Protein AF-A0A820IWM3-F1 (afdb_monomer_lite)

Organism: NCBI:txid433720

Foldseek 3Di:
DVVVVVVVVVVVVVVVVVVVVDDCVVLVVVVVVLVVVVVVVLLVLLLLLLCVVPDPPVVSVCCVPDDPVVVVVVSVVVSVVVVVVLCVLLVVVVVVVVVVCVVVCVPDPVPVVSVVVVVLSVVLVVQSVVLSVPSDNCSVVSNSVSSNVD

InterPro domains:
  IPR036259 MFS transporter superfamily [SSF103473] (82-146)

pLDDT: mean 72.67, std 11.31, range [47.5, 89.31]

Radius of gyration: 22.09 Å; chains: 1; bounding box: 41×33×75 Å

Secondary structure (DSSP, 8-state):
-HHHHHHHHHHHHHHHHHHHS--SHHHHHHHHHHHHHHHHHHHHHHHHHHHHHHS-HHHHHHHTTS--HHHHHHHHHHHHHHHHHHHHHHHHHHHHHHHHHHHHHTTS-THHHHHHHHHHHHHHHHHHHHHHH---TTHHHHHHHHHHH-

Sequence (150 aa):
MIRLNENKQFLSKSNISYLKSISIEPVVFLYMLAIYINIPTDEALLYRQVCYKLYNISLCNSLDKNQTNISEIIIQKYASIYVMYYNVVYTIPSIFISIIYGTWSNKYSHKIPMILVNIGCILSTIVNLFISIFKSNLSIEIFFLSNLIF

Structure (mmCIF, N/CA/C/O backbone):
data_AF-A0A820IWM3-F1
#
_entry.id   AF-A0A820IWM3-F1
#
loop_
_atom_site.group_PDB
_atom_site.id
_atom_site.type_symbol
_atom_site.label_atom_id
_atom_site.label_alt_id
_atom_site.label_comp_id
_atom_site.label_asym_id
_atom_site.label_entity_id
_atom_site.label_seq_id
_atom_site.pdbx_PDB_ins_code
_atom_site.Cartn_x
_atom_site.Cartn_y
_atom_site.Cartn_z
_atom_site.occupancy
_atom_site.B_iso_or_equiv
_atom_site.auth_seq_id
_atom_site.auth_comp_id
_atom_site.auth_asym_id
_atom_site.auth_atom_id
_atom_site.pdbx_PDB_model_num
ATOM 1 N N . MET A 1 1 ? 0.789 20.429 45.862 1.00 51.72 1 MET A N 1
ATOM 2 C CA . MET A 1 1 ? 1.090 19.311 44.935 1.00 51.72 1 MET A CA 1
ATOM 3 C C . MET A 1 1 ? -0.150 18.485 44.550 1.00 51.72 1 MET A C 1
ATOM 5 O O . MET A 1 1 ? -0.214 18.029 43.421 1.00 51.72 1 MET A O 1
ATOM 9 N N . ILE A 1 2 ? -1.166 18.358 45.419 1.00 52.19 2 ILE A N 1
ATOM 10 C CA . ILE A 1 2 ? -2.374 17.530 45.185 1.00 52.19 2 ILE A CA 1
ATOM 11 C C . ILE A 1 2 ? -3.302 18.087 44.075 1.00 52.19 2 ILE A C 1
ATOM 13 O O . ILE A 1 2 ? -3.722 17.338 43.199 1.00 52.19 2 ILE A O 1
ATOM 17 N N . ARG A 1 3 ? -3.516 19.412 44.005 1.00 47.50 3 ARG A N 1
ATOM 18 C CA . ARG A 1 3 ? -4.403 20.051 42.999 1.00 47.50 3 ARG A CA 1
ATOM 19 C C . ARG A 1 3 ? -3.947 19.925 41.534 1.00 47.50 3 ARG A C 1
ATOM 21 O O . ARG A 1 3 ? -4.763 20.028 40.627 1.00 47.50 3 ARG A O 1
ATOM 28 N N . LEU A 1 4 ? -2.655 19.699 41.273 1.00 56.66 4 LEU A N 1
ATOM 29 C CA . LEU A 1 4 ? -2.153 19.523 39.899 1.00 56.66 4 LEU A CA 1
ATOM 30 C C . LEU A 1 4 ? -2.483 18.133 39.329 1.00 56.66 4 LEU A C 1
ATOM 32 O O . LEU A 1 4 ? -2.572 17.977 38.112 1.00 56.66 4 LEU A O 1
ATOM 36 N N . ASN A 1 5 ? -2.677 17.132 40.193 1.00 51.50 5 ASN A N 1
ATOM 37 C CA . ASN A 1 5 ? -2.957 15.759 39.775 1.00 51.50 5 ASN A CA 1
ATOM 38 C C . ASN A 1 5 ? -4.437 15.573 39.391 1.00 51.50 5 ASN A C 1
ATOM 40 O O . ASN A 1 5 ? -4.753 14.900 38.411 1.00 51.50 5 ASN A O 1
ATOM 44 N N . GLU A 1 6 ? -5.336 16.257 40.102 1.00 56.94 6 GLU A N 1
ATOM 45 C CA . GLU A 1 6 ? -6.776 16.261 39.815 1.00 56.94 6 GLU A CA 1
ATOM 46 C C . GLU A 1 6 ? -7.087 16.937 38.472 1.00 56.94 6 GLU A C 1
ATOM 48 O O . GLU A 1 6 ? -7.846 16.394 37.672 1.00 56.94 6 GLU A O 1
ATOM 53 N N . ASN A 1 7 ? -6.411 18.046 38.150 1.00 54.03 7 ASN A N 1
ATOM 54 C CA . ASN A 1 7 ? -6.563 18.722 36.857 1.00 54.03 7 ASN A CA 1
ATOM 55 C C . ASN A 1 7 ? -6.059 17.870 35.678 1.00 54.03 7 ASN A C 1
ATOM 57 O O . ASN A 1 7 ? -6.677 17.874 34.615 1.00 54.03 7 ASN A O 1
ATOM 61 N N . LYS A 1 8 ? -4.982 17.087 35.852 1.00 58.75 8 LYS A N 1
ATOM 62 C CA . LYS A 1 8 ? -4.515 16.130 34.829 1.00 58.75 8 LYS A CA 1
ATOM 63 C C . LYS A 1 8 ? -5.500 14.980 34.619 1.00 58.75 8 LYS A C 1
ATOM 65 O O . LYS A 1 8 ? -5.751 14.600 33.477 1.00 58.75 8 LYS A O 1
ATOM 70 N N . GLN A 1 9 ? -6.080 14.441 35.692 1.00 58.56 9 GLN A N 1
ATOM 71 C CA . GLN A 1 9 ? -7.116 13.412 35.583 1.00 58.56 9 GLN A CA 1
ATOM 72 C C . GLN A 1 9 ? -8.406 13.948 34.955 1.00 58.56 9 GLN A C 1
ATOM 74 O O . GLN A 1 9 ? -9.042 13.227 34.189 1.00 58.56 9 GLN A O 1
ATOM 79 N N . PHE A 1 10 ? -8.772 15.200 35.229 1.00 56.25 10 PHE A N 1
ATOM 80 C CA . PHE A 1 10 ? -9.958 15.834 34.658 1.00 56.25 10 PHE A CA 1
ATOM 81 C C . PHE A 1 10 ? -9.775 16.176 33.174 1.00 56.25 10 PHE A C 1
ATOM 83 O O . PHE A 1 10 ? -10.661 15.877 32.382 1.00 56.25 10 PHE A O 1
ATOM 90 N N . LEU A 1 11 ? -8.607 16.697 32.771 1.00 56.69 11 LEU A N 1
ATOM 91 C CA . LEU A 1 11 ? -8.255 16.924 31.360 1.00 56.69 11 LEU A CA 1
ATOM 92 C C . LEU A 1 11 ? -8.126 15.609 30.571 1.00 56.69 11 LEU A C 1
ATOM 94 O O . LEU A 1 11 ? -8.533 15.531 29.416 1.00 56.69 11 LEU A O 1
ATOM 98 N N . SER A 1 12 ? -7.605 14.550 31.196 1.00 56.81 12 SER A N 1
ATOM 99 C CA . SER A 1 12 ? -7.579 13.206 30.605 1.00 56.81 12 SER A CA 1
ATOM 100 C C . SER A 1 12 ? -8.997 12.656 30.407 1.00 56.81 12 SER A C 1
ATOM 102 O O . SER A 1 12 ? -9.360 12.257 29.301 1.00 56.81 12 SER A O 1
ATOM 104 N N . LYS A 1 13 ? -9.851 12.718 31.440 1.00 54.88 13 LYS A N 1
ATOM 105 C CA . LYS A 1 13 ? -11.253 12.274 31.360 1.00 54.88 13 LYS A CA 1
ATOM 106 C C . LYS A 1 13 ? -12.097 13.116 30.398 1.00 54.88 13 LYS A C 1
ATOM 108 O O . LYS A 1 13 ? -12.956 12.549 29.723 1.00 54.88 13 LYS A O 1
ATOM 113 N N . SER A 1 14 ? -11.864 14.427 30.299 1.00 54.88 14 SER A N 1
ATOM 114 C CA . SER A 1 14 ? -12.590 15.297 29.367 1.00 54.88 14 SER A CA 1
ATOM 115 C C . SER A 1 14 ? -12.210 14.989 27.920 1.00 54.88 14 SER A C 1
ATOM 117 O O . SER A 1 14 ? -13.105 14.747 27.113 1.00 54.88 14 SER A O 1
ATOM 119 N N . ASN A 1 15 ? -10.917 14.862 27.602 1.00 53.66 15 ASN A N 1
ATOM 120 C CA . ASN A 1 15 ? -10.450 14.480 26.266 1.00 53.66 15 ASN A CA 1
ATOM 121 C C . ASN A 1 15 ? -10.982 13.100 25.841 1.00 53.66 15 ASN A C 1
ATOM 123 O O . ASN A 1 15 ? -11.391 12.920 24.696 1.00 53.66 15 ASN A O 1
ATOM 127 N N . ILE A 1 16 ? -11.067 12.143 26.769 1.00 57.75 16 ILE A N 1
ATOM 128 C CA . ILE A 1 16 ? -11.646 10.812 26.522 1.00 57.75 16 ILE A CA 1
ATOM 129 C C . ILE A 1 16 ? -13.160 10.888 26.248 1.00 57.75 16 ILE A C 1
ATOM 131 O O . ILE A 1 16 ? -13.670 10.135 25.419 1.00 57.75 16 ILE A O 1
ATOM 135 N N . SER A 1 17 ? -13.885 11.814 26.885 1.00 54.38 17 SER A N 1
ATOM 136 C CA . SER A 1 17 ? -15.311 12.053 26.616 1.00 54.38 17 SER A CA 1
ATOM 137 C C . SER A 1 17 ? -15.544 12.682 25.234 1.00 54.38 17 SER A C 1
ATOM 139 O O . SER A 1 17 ? -16.418 12.234 24.491 1.00 54.38 17 SER A O 1
ATOM 141 N N . TYR A 1 18 ? -14.707 13.645 24.831 1.00 54.97 18 TYR A N 1
ATOM 142 C CA . TYR A 1 18 ? -14.755 14.241 23.489 1.00 54.97 18 TYR A CA 1
ATOM 143 C C . TYR A 1 18 ? -14.395 13.230 22.387 1.00 54.97 18 TYR A C 1
ATOM 145 O O . TYR A 1 18 ? -15.086 13.162 21.374 1.00 54.97 18 TYR A O 1
ATOM 153 N N . LEU A 1 19 ? -13.406 12.357 22.612 1.00 55.53 19 LEU A N 1
ATOM 154 C CA . LEU A 1 19 ? -13.095 11.235 21.711 1.00 55.53 19 LEU A CA 1
ATOM 155 C C . LEU A 1 19 ? -14.234 10.202 21.635 1.00 55.53 19 LEU A C 1
ATOM 157 O O . LEU A 1 19 ? -14.437 9.549 20.608 1.00 55.53 19 LEU A O 1
ATOM 161 N N . LYS A 1 20 ? -15.024 10.057 22.703 1.00 56.75 20 LYS A N 1
ATOM 162 C CA . LYS A 1 20 ? -16.211 9.193 22.708 1.00 56.75 20 LYS A CA 1
ATOM 163 C C . LYS A 1 20 ? -17.347 9.776 21.858 1.00 56.75 20 LYS A C 1
ATOM 165 O O . LYS A 1 20 ? -18.048 8.991 21.219 1.00 56.75 20 LYS A O 1
ATOM 170 N N . SER A 1 21 ? -17.457 11.107 21.807 1.00 56.47 21 SER A N 1
ATOM 171 C CA . SER A 1 21 ? -18.439 11.881 21.031 1.00 56.47 21 SER A CA 1
ATOM 172 C C . SER A 1 21 ? -18.010 12.196 19.594 1.00 56.47 21 SER A C 1
ATOM 174 O O . SER A 1 21 ? -18.773 12.825 18.860 1.00 56.47 21 SER A O 1
ATOM 176 N N . ILE A 1 22 ? -16.808 11.788 19.175 1.00 65.19 22 ILE A N 1
ATOM 177 C CA . ILE A 1 22 ? -16.409 11.941 17.780 1.00 65.19 22 ILE A CA 1
ATOM 178 C C . ILE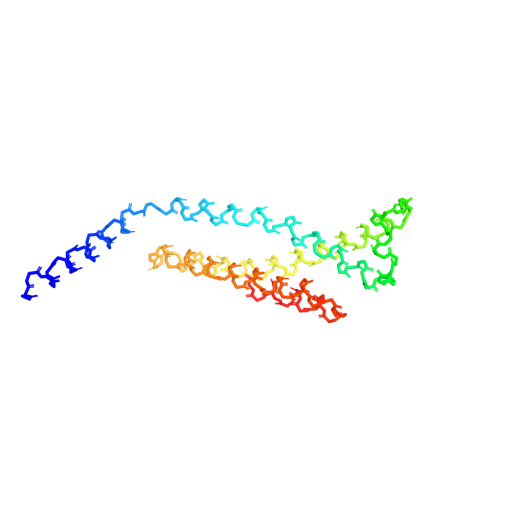 A 1 22 ? -17.227 10.957 16.937 1.00 65.19 22 ILE A C 1
ATOM 180 O O . ILE A 1 22 ? -17.238 9.744 17.198 1.00 65.19 22 ILE A O 1
ATOM 184 N N . SER A 1 23 ? -17.969 11.509 15.972 1.00 70.12 23 SER A N 1
ATOM 185 C CA . SER A 1 23 ? -18.641 10.718 14.946 1.00 70.12 23 SER A CA 1
ATOM 186 C C . SER A 1 23 ? -17.587 9.909 14.193 1.00 70.12 23 SER A C 1
ATOM 188 O O . SER A 1 23 ? -16.427 10.305 14.079 1.00 70.12 23 SER A O 1
ATOM 190 N N . ILE A 1 24 ? -17.982 8.746 13.700 1.00 75.12 24 ILE A N 1
ATOM 191 C CA . ILE A 1 24 ? -17.119 7.855 12.918 1.00 75.12 24 ILE A CA 1
ATOM 192 C C . ILE A 1 24 ? -16.785 8.478 11.543 1.00 75.12 24 ILE A C 1
ATOM 194 O O . ILE A 1 24 ? -15.773 8.166 10.922 1.00 75.12 24 ILE A O 1
ATOM 198 N N . GLU A 1 25 ? -17.611 9.423 11.111 1.00 78.31 25 GLU A N 1
ATOM 199 C CA . GLU A 1 25 ? -17.585 10.105 9.821 1.00 78.31 25 GLU A CA 1
ATOM 200 C C . GLU A 1 25 ? -16.252 10.795 9.447 1.00 78.31 25 GLU A C 1
ATOM 202 O O . GLU A 1 25 ? -15.726 10.480 8.381 1.00 78.31 25 GLU A O 1
ATOM 207 N N . PRO A 1 26 ? -15.617 11.645 10.283 1.00 82.19 26 PRO A N 1
ATOM 208 C CA . PRO A 1 26 ? -14.310 12.235 9.964 1.00 82.19 26 PRO A CA 1
ATOM 209 C C . PRO A 1 26 ? -13.190 11.200 9.786 1.00 82.19 26 PRO A C 1
ATOM 211 O O . PRO A 1 26 ? -12.279 11.410 8.987 1.00 82.19 26 PRO A O 1
ATOM 214 N N . VAL A 1 27 ? -13.252 10.074 10.504 1.00 81.69 27 VAL A N 1
ATOM 215 C CA . VAL A 1 27 ? -12.256 8.998 10.376 1.00 81.69 27 VAL A CA 1
ATOM 216 C C . VAL A 1 27 ? -12.440 8.259 9.050 1.00 81.69 27 VAL A C 1
ATOM 218 O O . VAL A 1 27 ? -11.455 7.983 8.368 1.00 81.69 27 VAL A O 1
ATOM 221 N N . VAL A 1 28 ? -13.690 7.994 8.647 1.00 83.38 28 VAL A N 1
ATOM 222 C CA . VAL A 1 28 ? -14.007 7.439 7.317 1.00 83.38 28 VAL A CA 1
ATOM 223 C C . VAL A 1 28 ? -13.534 8.377 6.218 1.00 83.38 28 VAL A C 1
ATOM 225 O O . VAL A 1 28 ? -12.915 7.927 5.260 1.00 83.38 28 VAL A O 1
ATOM 228 N N . PHE A 1 29 ? -13.815 9.672 6.356 1.00 86.94 29 PHE A N 1
ATOM 229 C CA . PHE A 1 29 ? -13.438 10.675 5.369 1.00 86.94 29 PHE A CA 1
ATOM 230 C C . PHE A 1 29 ? -11.925 10.695 5.137 1.00 86.94 29 PHE A C 1
ATOM 232 O O . PHE A 1 29 ? -11.476 10.624 3.994 1.00 86.94 29 PHE A O 1
ATOM 239 N N . LEU A 1 30 ? -11.140 10.728 6.218 1.00 85.69 30 LEU A N 1
ATOM 240 C CA . LEU A 1 30 ? -9.683 10.742 6.122 1.00 85.69 30 LEU A CA 1
ATOM 241 C C . LEU A 1 30 ? -9.137 9.451 5.496 1.00 85.69 30 LEU A C 1
ATOM 243 O O . LEU A 1 30 ? -8.236 9.507 4.662 1.00 85.69 30 LEU A O 1
ATOM 247 N N . TYR A 1 31 ? -9.712 8.304 5.860 1.00 84.69 31 TYR A N 1
ATOM 248 C CA . TYR A 1 31 ? -9.354 7.011 5.282 1.00 84.69 31 TYR A CA 1
ATOM 249 C C . TYR A 1 31 ? -9.630 6.956 3.773 1.00 84.69 31 TYR A C 1
ATOM 251 O O . TYR A 1 31 ? -8.746 6.604 2.994 1.00 84.69 31 TYR A O 1
ATOM 259 N N . MET A 1 32 ? -10.830 7.360 3.350 1.00 88.06 32 MET A N 1
ATOM 260 C CA . MET A 1 32 ? -11.197 7.401 1.934 1.00 88.06 32 MET A CA 1
ATOM 261 C C . MET A 1 32 ? -10.262 8.325 1.153 1.00 88.06 32 MET A C 1
ATOM 263 O O . MET A 1 32 ? -9.746 7.938 0.108 1.00 88.06 32 MET A O 1
ATOM 267 N N . LEU A 1 33 ? -9.986 9.519 1.684 1.00 89.31 33 LEU A N 1
ATOM 268 C CA . LEU A 1 33 ? -9.056 10.469 1.076 1.00 89.31 33 LEU A CA 1
ATOM 269 C C . LEU A 1 33 ? -7.660 9.860 0.889 1.00 89.31 33 LEU A C 1
ATOM 271 O O . LEU A 1 33 ? -7.074 10.005 -0.181 1.00 89.31 33 LEU A O 1
ATOM 275 N N . ALA A 1 34 ? -7.148 9.142 1.890 1.00 87.19 34 ALA A N 1
ATOM 276 C CA . ALA A 1 34 ? -5.854 8.475 1.791 1.00 87.19 34 ALA A CA 1
ATOM 277 C C . ALA A 1 34 ? -5.835 7.406 0.685 1.00 87.19 34 ALA A C 1
ATOM 279 O O . ALA A 1 34 ? -4.900 7.373 -0.113 1.00 87.19 34 ALA A O 1
ATOM 280 N N . ILE A 1 35 ? -6.870 6.566 0.584 1.00 85.94 35 ILE A N 1
ATOM 281 C CA . ILE A 1 35 ? -6.957 5.539 -0.469 1.00 85.94 35 ILE A CA 1
ATOM 282 C C . ILE A 1 35 ? -6.959 6.170 -1.859 1.00 85.94 35 ILE A C 1
ATOM 284 O O . ILE A 1 35 ? -6.199 5.741 -2.724 1.00 85.94 35 ILE A O 1
ATOM 288 N N . TYR A 1 36 ? -7.779 7.200 -2.078 1.00 88.75 36 TYR A N 1
ATOM 289 C CA . TYR A 1 36 ? -7.894 7.823 -3.398 1.00 88.75 36 TYR A CA 1
ATOM 290 C C . TYR A 1 36 ? -6.603 8.511 -3.856 1.00 88.75 36 TYR A C 1
ATOM 292 O O . TYR A 1 36 ? -6.376 8.623 -5.058 1.00 88.75 36 TYR A O 1
ATOM 300 N N . ILE A 1 37 ? -5.740 8.931 -2.929 1.00 88.12 37 ILE A N 1
ATOM 301 C CA . ILE A 1 37 ? -4.401 9.445 -3.253 1.00 88.12 37 ILE A CA 1
ATOM 302 C C . ILE A 1 37 ? -3.426 8.299 -3.576 1.00 88.12 37 ILE A C 1
ATOM 304 O O . ILE A 1 37 ? -2.574 8.440 -4.456 1.00 88.12 37 ILE A O 1
ATOM 308 N N . ASN A 1 38 ? -3.548 7.155 -2.898 1.00 85.19 38 ASN A N 1
ATOM 309 C CA . ASN A 1 38 ? -2.641 6.022 -3.091 1.00 85.19 38 ASN A CA 1
ATOM 310 C C . ASN A 1 38 ? -2.878 5.273 -4.408 1.00 85.19 38 ASN A C 1
ATOM 312 O O . ASN A 1 38 ? -1.901 4.947 -5.073 1.00 85.19 38 ASN A O 1
ATOM 316 N N . ILE A 1 39 ? -4.131 5.084 -4.840 1.00 85.06 39 ILE A N 1
ATOM 317 C CA . ILE A 1 39 ? -4.459 4.353 -6.084 1.00 85.06 39 ILE A CA 1
ATOM 318 C C . ILE A 1 39 ? -3.623 4.821 -7.299 1.00 85.06 39 ILE A C 1
ATOM 320 O O . ILE A 1 39 ? -2.901 4.000 -7.867 1.00 85.06 39 ILE A O 1
ATOM 324 N N . PRO A 1 40 ? -3.635 6.111 -7.701 1.00 87.12 40 PRO A N 1
ATOM 325 C CA . PRO A 1 40 ? -2.846 6.556 -8.854 1.00 87.12 40 PRO A CA 1
ATOM 326 C C . PRO A 1 40 ? -1.332 6.518 -8.594 1.00 87.12 40 PRO A C 1
ATOM 328 O O . PRO A 1 40 ? -0.543 6.389 -9.531 1.00 87.12 40 PRO A O 1
ATOM 331 N N . THR A 1 41 ? -0.912 6.623 -7.331 1.00 85.00 41 THR A N 1
ATOM 332 C CA . THR A 1 41 ? 0.501 6.555 -6.939 1.00 85.00 41 THR A CA 1
ATOM 333 C C . THR A 1 41 ? 1.055 5.145 -7.145 1.00 85.00 41 THR A C 1
ATOM 335 O O . THR A 1 41 ? 2.137 4.983 -7.712 1.00 85.00 41 THR A O 1
ATOM 338 N N . ASP A 1 42 ? 0.294 4.125 -6.751 1.00 82.19 42 ASP A N 1
ATOM 339 C CA . ASP A 1 42 ? 0.666 2.719 -6.904 1.00 82.19 42 ASP A CA 1
ATOM 340 C C . ASP A 1 42 ? 0.672 2.294 -8.382 1.00 82.19 42 ASP A C 1
ATOM 342 O O . ASP A 1 42 ? 1.612 1.631 -8.829 1.00 82.19 42 ASP A O 1
ATOM 346 N N . GLU A 1 43 ? -0.306 2.739 -9.180 1.00 83.31 43 GLU A N 1
ATOM 347 C CA . GLU A 1 43 ? -0.329 2.494 -10.631 1.00 83.31 43 GLU A CA 1
ATOM 348 C C . GLU A 1 43 ? 0.886 3.113 -11.344 1.00 83.31 43 GLU A C 1
ATOM 350 O O . GLU A 1 43 ? 1.530 2.458 -12.173 1.00 83.31 43 GLU A O 1
ATOM 355 N N . ALA A 1 44 ? 1.254 4.350 -10.994 1.00 82.38 44 ALA A N 1
ATOM 356 C CA . ALA A 1 44 ? 2.431 5.020 -11.547 1.00 82.38 44 ALA A CA 1
ATOM 357 C C . ALA A 1 44 ? 3.746 4.335 -11.130 1.00 82.38 44 ALA A C 1
ATOM 359 O O . ALA A 1 44 ? 4.683 4.224 -11.931 1.00 82.38 44 ALA A O 1
ATOM 360 N N . LEU A 1 45 ? 3.826 3.839 -9.891 1.00 79.94 45 LEU A N 1
ATOM 361 C CA . LEU A 1 45 ? 4.987 3.100 -9.398 1.00 79.94 45 LEU A CA 1
ATOM 362 C C . LEU A 1 45 ? 5.141 1.757 -10.124 1.00 79.94 45 LEU A C 1
ATOM 364 O O . LEU A 1 45 ? 6.238 1.438 -10.592 1.00 79.94 45 LEU A O 1
ATOM 368 N N . LEU A 1 46 ? 4.048 1.007 -10.285 1.00 79.12 46 LEU A N 1
ATOM 369 C CA . LEU A 1 46 ? 4.008 -0.240 -11.052 1.00 79.12 46 LEU A CA 1
ATOM 370 C C . LEU A 1 46 ? 4.448 -0.028 -12.501 1.00 79.12 46 LEU A C 1
ATOM 372 O O . LEU A 1 46 ? 5.284 -0.781 -13.002 1.00 79.12 46 LEU A O 1
ATOM 376 N N . TYR A 1 47 ? 3.952 1.022 -13.161 1.00 78.88 47 TYR A N 1
ATOM 377 C CA . TYR A 1 47 ? 4.363 1.377 -14.521 1.00 78.88 47 TYR A CA 1
ATOM 378 C C . TYR A 1 47 ? 5.886 1.545 -14.622 1.00 78.88 47 TYR A C 1
ATOM 380 O O . TYR A 1 47 ? 6.541 0.969 -15.498 1.00 78.88 47 TYR A O 1
ATOM 388 N N . ARG A 1 48 ? 6.479 2.271 -13.668 1.00 77.12 48 ARG A N 1
ATOM 389 C CA . ARG A 1 48 ? 7.925 2.507 -13.622 1.00 77.12 48 ARG A CA 1
ATOM 390 C C . ARG A 1 48 ? 8.718 1.224 -13.372 1.00 77.12 48 ARG A C 1
ATOM 392 O O . ARG A 1 48 ? 9.770 1.026 -13.980 1.00 77.12 48 ARG A O 1
ATOM 399 N N . GLN A 1 49 ? 8.217 0.335 -12.520 1.00 75.75 49 GLN A N 1
ATOM 400 C CA . GLN A 1 49 ? 8.854 -0.957 -12.262 1.00 75.75 49 GLN A CA 1
ATOM 401 C C . GLN A 1 49 ? 8.789 -1.897 -13.474 1.00 75.75 49 GLN A C 1
ATOM 403 O O . GLN A 1 49 ? 9.791 -2.526 -13.817 1.00 75.75 49 GLN A O 1
ATOM 408 N N . VAL A 1 50 ? 7.652 -1.954 -14.175 1.00 75.69 50 VAL A N 1
ATOM 409 C CA . VAL A 1 50 ? 7.500 -2.735 -15.416 1.00 75.69 50 VAL A CA 1
ATOM 410 C C . VAL A 1 50 ? 8.464 -2.229 -16.491 1.00 75.69 50 VAL A C 1
ATOM 412 O O . VAL A 1 50 ? 9.109 -3.033 -17.167 1.00 75.69 50 VAL A O 1
ATOM 415 N N . CYS A 1 51 ? 8.643 -0.912 -16.597 1.00 74.62 51 CYS A N 1
ATOM 416 C CA . CYS A 1 51 ? 9.620 -0.307 -17.498 1.00 74.62 51 CYS A CA 1
ATOM 417 C C . CYS A 1 51 ? 11.065 -0.741 -17.181 1.00 74.62 51 CYS A C 1
ATOM 419 O O . CYS A 1 51 ? 11.797 -1.113 -18.097 1.00 74.62 51 CYS A O 1
ATOM 421 N N . TYR A 1 52 ? 11.463 -0.793 -15.902 1.00 74.19 52 TYR A N 1
ATOM 422 C CA . TYR A 1 52 ? 12.787 -1.302 -15.506 1.00 74.19 52 TYR A CA 1
ATOM 423 C C . TYR A 1 52 ? 12.981 -2.801 -15.758 1.00 74.19 52 TYR A C 1
ATOM 425 O O . TYR A 1 52 ? 14.111 -3.234 -15.968 1.00 74.19 52 TYR A O 1
ATOM 433 N N . LYS A 1 53 ? 11.906 -3.598 -15.744 1.00 71.06 53 LYS A N 1
ATOM 434 C CA . LY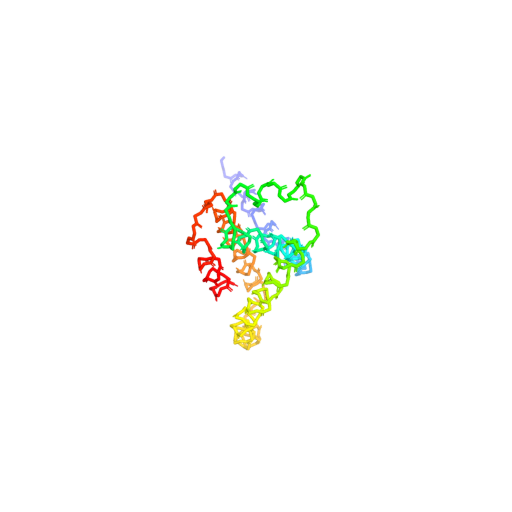S A 1 53 ? 11.972 -5.037 -16.038 1.00 71.06 53 LYS A CA 1
ATOM 435 C C . LYS A 1 53 ? 12.116 -5.323 -17.535 1.00 71.06 53 LYS A C 1
ATOM 437 O O . LYS A 1 53 ? 12.777 -6.290 -17.902 1.00 71.06 53 LYS A O 1
ATOM 442 N N . LEU A 1 54 ? 11.476 -4.519 -18.387 1.00 69.38 54 LEU A N 1
ATOM 443 C CA . LEU A 1 54 ? 11.448 -4.728 -19.839 1.00 69.38 54 LEU A CA 1
ATOM 444 C C . LEU A 1 54 ? 12.614 -4.053 -20.579 1.00 69.38 54 LEU A C 1
ATOM 446 O O . LEU A 1 54 ? 13.047 -4.567 -21.608 1.00 69.38 54 LEU A O 1
ATOM 450 N N . TYR A 1 55 ? 13.127 -2.926 -20.077 1.00 68.81 55 TYR A N 1
ATOM 451 C CA . TYR A 1 55 ? 14.161 -2.128 -20.744 1.00 68.81 55 TYR A CA 1
ATOM 452 C C . TYR A 1 55 ? 15.299 -1.726 -19.797 1.00 68.81 55 TYR A C 1
ATOM 454 O O . TYR A 1 55 ? 15.136 -1.637 -18.582 1.00 68.81 55 TYR A O 1
ATOM 462 N N . ASN A 1 56 ? 16.467 -1.411 -20.369 1.00 65.94 56 ASN A N 1
ATOM 463 C CA . ASN A 1 56 ? 17.600 -0.879 -19.612 1.00 65.94 56 ASN A CA 1
ATOM 464 C C . ASN A 1 56 ? 17.245 0.435 -18.893 1.00 65.94 56 ASN A C 1
ATOM 466 O O . ASN A 1 56 ? 16.538 1.293 -19.424 1.00 65.94 56 ASN A O 1
ATOM 470 N N . ILE A 1 57 ? 17.824 0.622 -17.702 1.00 63.72 57 ILE A N 1
ATOM 471 C CA . ILE A 1 57 ? 17.612 1.774 -16.806 1.00 63.72 57 ILE A CA 1
ATOM 472 C C . ILE A 1 57 ? 17.772 3.130 -17.516 1.00 63.72 57 ILE A C 1
ATOM 474 O O . ILE A 1 57 ? 17.056 4.079 -17.195 1.00 63.72 57 ILE A O 1
ATOM 478 N N . SER A 1 58 ? 18.695 3.219 -18.476 1.00 59.12 58 SER A N 1
ATOM 479 C CA . SER A 1 58 ? 18.939 4.418 -19.280 1.00 59.12 58 SER A CA 1
ATOM 480 C C . SER A 1 58 ? 17.770 4.751 -20.207 1.00 59.12 58 SER A C 1
ATOM 482 O O . SER A 1 58 ? 17.348 5.899 -20.235 1.00 59.12 58 SER A O 1
ATOM 484 N N . LEU A 1 59 ? 17.189 3.758 -20.887 1.00 63.22 59 LEU A N 1
ATOM 485 C CA . LEU A 1 59 ? 16.046 3.930 -21.791 1.00 63.22 59 LEU A CA 1
ATOM 486 C C . LEU A 1 59 ? 14.800 4.400 -21.034 1.00 63.22 59 LEU A C 1
ATOM 488 O O . LEU A 1 59 ? 14.141 5.331 -21.478 1.00 63.22 59 LEU A O 1
ATOM 492 N N . CYS A 1 60 ? 14.541 3.838 -19.851 1.00 64.62 60 CYS A N 1
ATOM 493 C CA . CYS A 1 60 ? 13.410 4.240 -19.011 1.00 64.62 60 CYS A CA 1
ATOM 494 C C . CYS A 1 60 ? 13.519 5.691 -18.504 1.00 64.62 60 CYS A C 1
ATOM 496 O O . CYS A 1 60 ? 12.524 6.401 -18.450 1.00 64.62 60 CYS A O 1
ATOM 498 N N . ASN A 1 61 ? 14.734 6.167 -18.200 1.00 62.91 61 ASN A N 1
ATOM 499 C CA . ASN A 1 61 ? 14.966 7.575 -17.852 1.00 62.91 61 ASN A CA 1
ATOM 500 C C . ASN A 1 61 ? 14.983 8.507 -19.084 1.00 62.91 61 ASN A C 1
ATOM 502 O O . ASN A 1 61 ? 14.804 9.716 -18.941 1.00 62.91 61 ASN A O 1
ATOM 506 N N . SER A 1 62 ? 15.266 7.979 -20.279 1.00 57.53 62 SER A N 1
ATOM 507 C CA . SER A 1 62 ? 15.264 8.730 -21.542 1.00 57.53 62 SER A CA 1
ATOM 508 C C . SER A 1 62 ? 13.884 8.815 -22.194 1.00 57.53 62 SER A C 1
ATOM 510 O O . SER A 1 62 ? 13.660 9.743 -22.964 1.00 57.53 62 SER A O 1
ATOM 512 N N . LEU A 1 63 ? 12.967 7.899 -21.872 1.00 56.44 63 LEU A N 1
ATOM 513 C CA . LEU A 1 63 ? 11.563 7.926 -22.295 1.00 56.44 63 LEU A CA 1
ATOM 514 C C . LEU A 1 63 ? 10.840 9.179 -21.786 1.00 56.44 63 LEU A C 1
ATOM 516 O O . LEU A 1 63 ? 10.125 9.809 -22.553 1.00 56.44 63 LEU A O 1
ATOM 520 N N . ASP A 1 64 ? 11.163 9.643 -20.575 1.00 56.72 64 ASP A N 1
ATOM 521 C CA . ASP A 1 64 ? 10.680 10.933 -20.051 1.00 56.72 64 ASP A CA 1
ATOM 522 C C . ASP A 1 64 ? 11.142 12.152 -20.887 1.00 56.72 64 ASP A C 1
ATOM 524 O O . ASP A 1 64 ? 10.631 13.256 -20.701 1.00 56.72 64 ASP A O 1
ATOM 528 N N . LYS A 1 65 ? 12.134 11.998 -21.782 1.00 55.16 65 LYS A N 1
ATOM 529 C CA . LYS A 1 65 ? 12.747 13.103 -22.549 1.00 55.16 65 LYS A CA 1
ATOM 530 C C . LYS A 1 65 ? 12.607 12.994 -24.066 1.00 55.16 65 LYS A C 1
ATOM 532 O O . LYS A 1 65 ? 12.537 14.029 -24.718 1.00 55.16 65 LYS A O 1
ATOM 537 N N . ASN A 1 66 ? 12.582 11.789 -24.631 1.00 49.47 66 ASN A N 1
ATOM 538 C CA . ASN A 1 66 ? 12.466 11.552 -26.069 1.00 49.47 66 ASN A CA 1
ATOM 539 C C . ASN A 1 66 ? 11.262 10.645 -26.347 1.00 49.47 66 ASN A C 1
ATOM 541 O O . ASN A 1 66 ? 11.380 9.418 -26.339 1.00 49.47 66 ASN A O 1
ATOM 545 N N . GLN A 1 67 ? 10.126 11.287 -26.627 1.00 53.09 67 GLN A N 1
ATOM 546 C CA . GLN A 1 67 ? 8.876 10.681 -27.083 1.00 53.09 67 GLN A CA 1
ATOM 547 C C . GLN A 1 67 ? 9.126 9.760 -28.280 1.00 53.09 67 GLN A C 1
ATOM 549 O O . GLN A 1 67 ? 9.247 10.199 -29.425 1.00 53.09 67 GLN A O 1
ATOM 554 N N . THR A 1 68 ? 9.181 8.458 -28.031 1.00 55.75 68 THR A N 1
ATOM 555 C CA . THR A 1 68 ? 9.011 7.459 -29.085 1.00 55.75 68 THR A CA 1
ATOM 556 C C . THR A 1 68 ? 7.704 6.740 -28.800 1.00 55.75 68 THR A C 1
ATOM 558 O O . THR A 1 68 ? 7.686 5.717 -28.128 1.00 55.75 68 THR A O 1
ATOM 561 N N . ASN A 1 69 ? 6.595 7.284 -29.314 1.00 59.28 69 ASN A N 1
ATOM 562 C CA . ASN A 1 69 ? 5.217 6.838 -29.040 1.00 59.28 69 ASN A CA 1
ATOM 563 C C . ASN A 1 69 ? 5.019 5.307 -29.090 1.00 59.28 69 ASN A C 1
ATOM 565 O O . ASN A 1 69 ? 4.184 4.758 -28.382 1.00 59.28 69 ASN A O 1
ATOM 569 N N . ILE A 1 70 ? 5.788 4.594 -29.919 1.00 58.31 70 ILE A N 1
ATOM 570 C CA . ILE A 1 70 ? 5.687 3.136 -30.081 1.00 58.31 70 ILE A CA 1
ATOM 571 C C . ILE A 1 70 ? 6.138 2.380 -28.820 1.00 58.31 70 ILE A C 1
ATOM 573 O O . ILE A 1 70 ? 5.519 1.382 -28.451 1.00 58.31 70 ILE A O 1
ATOM 577 N N . SER A 1 71 ? 7.200 2.831 -28.151 1.00 63.34 71 SER A N 1
ATOM 578 C CA . SER A 1 71 ? 7.721 2.160 -26.956 1.00 63.34 71 SER A CA 1
ATOM 579 C C . SER A 1 71 ? 6.831 2.423 -25.737 1.00 63.34 71 SER A C 1
ATOM 581 O O . SER A 1 71 ? 6.554 1.491 -24.982 1.00 63.34 71 SER A O 1
ATOM 583 N N . GLU A 1 72 ? 6.276 3.631 -25.614 1.00 66.19 72 GLU A N 1
ATOM 584 C CA . GLU A 1 72 ? 5.294 3.998 -24.585 1.00 66.19 72 GLU A CA 1
ATOM 585 C C . GLU A 1 72 ? 4.010 3.166 -24.684 1.00 66.19 72 GLU A C 1
ATOM 587 O O . GLU A 1 72 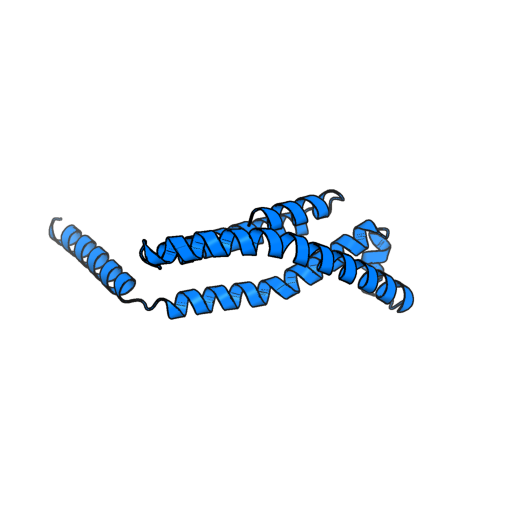? 3.570 2.609 -23.682 1.00 66.19 72 GLU A O 1
ATOM 592 N N . ILE A 1 73 ? 3.453 2.982 -25.889 1.00 68.31 73 ILE A N 1
ATOM 593 C CA . ILE A 1 73 ? 2.242 2.164 -26.098 1.00 68.31 73 ILE A CA 1
ATOM 594 C C . ILE A 1 73 ? 2.475 0.711 -25.665 1.00 68.31 73 ILE A C 1
ATOM 596 O O . ILE A 1 73 ? 1.601 0.083 -25.062 1.00 68.31 73 ILE A O 1
ATOM 600 N N . ILE A 1 74 ? 3.655 0.158 -25.958 1.00 70.50 74 ILE A N 1
ATOM 601 C CA . ILE A 1 74 ? 4.004 -1.213 -25.573 1.00 70.50 74 ILE A CA 1
ATOM 602 C C . ILE A 1 74 ? 4.154 -1.312 -24.051 1.00 70.50 74 ILE A C 1
ATOM 604 O O . ILE A 1 74 ? 3.584 -2.222 -23.449 1.00 70.50 74 ILE A O 1
ATOM 608 N N . ILE A 1 75 ? 4.870 -0.375 -23.420 1.00 70.50 75 ILE A N 1
ATOM 609 C CA . ILE A 1 75 ? 5.053 -0.350 -21.961 1.00 70.50 75 ILE A CA 1
ATOM 610 C C . ILE A 1 75 ? 3.704 -0.184 -21.264 1.00 70.50 75 ILE A C 1
ATOM 612 O O . ILE A 1 75 ? 3.410 -0.944 -20.346 1.00 70.50 75 ILE A O 1
ATOM 616 N N . GLN A 1 76 ? 2.855 0.728 -21.737 1.00 73.44 76 GLN A N 1
ATOM 617 C CA . GLN A 1 76 ? 1.515 0.941 -21.202 1.00 73.44 76 GLN A CA 1
ATOM 618 C C . GLN A 1 76 ? 0.659 -0.317 -21.332 1.00 73.44 76 GLN A C 1
ATOM 620 O O . GLN A 1 76 ? 0.041 -0.727 -20.355 1.00 73.44 76 GLN A O 1
ATOM 625 N N . LYS A 1 77 ? 0.681 -0.998 -22.484 1.00 77.62 77 LYS A N 1
ATOM 626 C CA . LYS A 1 77 ? -0.064 -2.249 -22.678 1.00 77.62 77 LYS A CA 1
ATOM 627 C C . LYS A 1 77 ? 0.388 -3.346 -21.713 1.00 77.62 77 LYS A C 1
ATOM 629 O O . LYS A 1 77 ? -0.454 -4.018 -21.121 1.00 77.62 77 LYS A O 1
ATOM 634 N N . TYR A 1 78 ? 1.698 -3.532 -21.541 1.00 76.31 78 TYR A N 1
ATOM 635 C CA . TYR A 1 78 ? 2.215 -4.502 -20.575 1.00 76.31 78 TYR A CA 1
ATOM 636 C C . TYR A 1 78 ? 1.873 -4.095 -19.140 1.00 76.31 78 TYR A C 1
ATOM 638 O O . TYR A 1 78 ? 1.387 -4.930 -18.382 1.00 76.31 78 TYR A O 1
ATOM 646 N N . ALA A 1 79 ? 2.052 -2.824 -18.778 1.00 74.00 79 ALA A N 1
ATOM 647 C CA . ALA A 1 79 ? 1.715 -2.305 -17.458 1.00 74.00 79 ALA A CA 1
ATOM 648 C C . ALA A 1 79 ? 0.229 -2.503 -17.130 1.00 74.00 79 ALA A C 1
ATOM 650 O O . ALA A 1 79 ? -0.077 -3.002 -16.055 1.00 74.00 79 ALA A O 1
ATOM 651 N N . SER A 1 80 ? -0.689 -2.228 -18.060 1.00 80.94 80 SER A N 1
ATOM 652 C CA . SER A 1 80 ? -2.126 -2.456 -17.861 1.00 80.94 80 SER A CA 1
ATOM 653 C C . SER A 1 80 ? -2.460 -3.924 -17.587 1.00 80.94 80 SER A C 1
ATOM 655 O O . SER A 1 80 ? -3.298 -4.207 -16.735 1.00 80.94 80 SER A O 1
ATOM 657 N N . ILE A 1 81 ? -1.790 -4.869 -18.257 1.00 82.69 81 ILE A N 1
ATOM 658 C CA . ILE A 1 81 ? -1.962 -6.304 -17.979 1.00 82.69 81 ILE A CA 1
ATOM 659 C C . ILE A 1 81 ? -1.482 -6.629 -16.558 1.00 82.69 81 ILE A C 1
ATOM 661 O O . ILE A 1 81 ? -2.188 -7.308 -15.816 1.00 82.69 81 ILE A O 1
ATOM 665 N N . TYR A 1 82 ? -0.317 -6.117 -16.148 1.00 78.38 82 TYR A N 1
ATOM 666 C CA . TYR A 1 82 ? 0.194 -6.314 -14.787 1.00 78.38 82 TYR A CA 1
ATOM 667 C C . TYR A 1 82 ? -0.704 -5.678 -13.719 1.00 78.38 82 TYR A C 1
ATOM 669 O O . TYR A 1 82 ? -0.942 -6.309 -12.693 1.00 78.38 82 TYR A O 1
ATOM 677 N N . VAL A 1 83 ? -1.252 -4.487 -13.969 1.00 81.12 83 VAL A N 1
ATOM 678 C CA . VAL A 1 83 ? -2.226 -3.823 -13.086 1.00 81.12 83 VAL A CA 1
ATOM 679 C C . VAL A 1 83 ? -3.511 -4.646 -12.980 1.00 81.12 83 VAL A C 1
ATOM 681 O O . VAL A 1 83 ? -4.062 -4.804 -11.895 1.00 81.12 83 VAL A O 1
ATOM 684 N N . MET A 1 84 ? -3.975 -5.248 -14.075 1.00 82.69 84 MET A N 1
ATOM 685 C CA . MET A 1 84 ? -5.143 -6.127 -14.039 1.00 82.69 84 MET A CA 1
ATOM 686 C C . MET A 1 84 ? -4.886 -7.380 -13.189 1.00 82.69 84 MET A C 1
ATOM 688 O O . MET A 1 84 ? -5.712 -7.716 -12.341 1.00 82.69 84 MET A O 1
ATOM 692 N N . TYR A 1 85 ? -3.737 -8.043 -13.363 1.00 82.38 85 TYR A N 1
ATOM 693 C CA . TYR A 1 85 ? -3.342 -9.166 -12.504 1.00 82.38 85 TYR A CA 1
ATOM 694 C C . TYR A 1 85 ? -3.242 -8.749 -11.037 1.00 82.38 85 TYR A C 1
ATOM 696 O O . TYR A 1 85 ? -3.738 -9.457 -10.164 1.00 82.38 85 TYR A O 1
ATOM 704 N N . TYR A 1 86 ? -2.653 -7.586 -10.774 1.00 77.94 86 TYR A N 1
ATOM 705 C CA . TYR A 1 86 ? -2.565 -6.999 -9.445 1.00 77.94 86 TYR A CA 1
ATOM 706 C C . TYR A 1 86 ? -3.943 -6.801 -8.809 1.00 77.94 86 TYR A C 1
ATOM 708 O O . TYR A 1 86 ? -4.177 -7.287 -7.705 1.00 77.94 86 TYR A O 1
ATOM 716 N N . ASN A 1 87 ? -4.892 -6.207 -9.531 1.00 83.31 87 ASN A N 1
ATOM 717 C CA . ASN A 1 87 ? -6.253 -6.002 -9.037 1.00 83.31 87 ASN A CA 1
ATOM 718 C C . ASN A 1 87 ? -6.958 -7.327 -8.716 1.00 83.31 87 ASN A C 1
ATOM 720 O O . ASN A 1 87 ? -7.661 -7.427 -7.713 1.00 83.31 87 ASN A O 1
ATOM 724 N N . VAL A 1 88 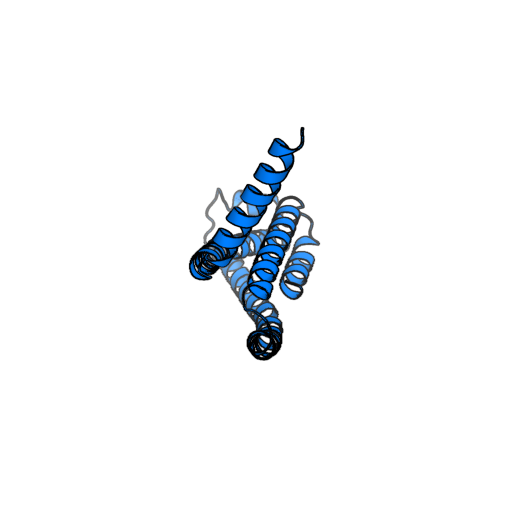? -6.755 -8.373 -9.521 1.00 85.19 88 VAL A N 1
ATOM 725 C CA . VAL A 1 88 ? -7.319 -9.703 -9.236 1.00 85.19 88 VAL A CA 1
ATOM 726 C C . VAL A 1 88 ? -6.701 -10.298 -7.968 1.00 85.19 88 VAL A C 1
ATOM 728 O O . VAL A 1 88 ? -7.424 -10.766 -7.093 1.00 85.19 88 VAL A O 1
ATOM 731 N N . VAL A 1 89 ? -5.376 -10.240 -7.831 1.00 83.31 89 VAL A N 1
ATOM 732 C CA . VAL A 1 89 ? -4.671 -10.765 -6.652 1.00 83.31 89 VAL A CA 1
ATOM 733 C C . VAL A 1 89 ? -5.033 -9.991 -5.381 1.00 83.31 89 VAL A C 1
ATOM 735 O O . VAL A 1 89 ? -5.129 -10.608 -4.329 1.00 83.31 89 VAL A O 1
ATOM 738 N N . TYR A 1 90 ? -5.291 -8.685 -5.477 1.00 79.56 90 TYR A N 1
ATOM 739 C CA . TYR A 1 90 ? -5.709 -7.827 -4.363 1.00 79.56 90 TYR A CA 1
ATOM 740 C C . TYR A 1 90 ? -7.183 -8.028 -3.962 1.00 79.56 90 TYR A C 1
ATOM 742 O O . TYR A 1 90 ? -7.540 -8.049 -2.784 1.00 79.56 90 TYR A O 1
ATOM 750 N N . THR A 1 91 ? -8.075 -8.213 -4.937 1.00 85.25 91 THR A N 1
ATOM 751 C CA . THR A 1 91 ? -9.520 -8.333 -4.672 1.00 85.25 91 THR A CA 1
ATOM 752 C C . THR A 1 91 ? -9.901 -9.661 -4.028 1.00 85.25 91 THR A C 1
ATOM 754 O O . THR A 1 91 ? -10.777 -9.682 -3.165 1.00 85.25 91 THR A O 1
ATOM 757 N N . ILE A 1 92 ? -9.233 -10.761 -4.384 1.00 87.38 92 ILE A N 1
ATOM 758 C CA . ILE A 1 92 ? -9.486 -12.087 -3.802 1.00 87.38 92 ILE A CA 1
ATOM 759 C C . ILE A 1 92 ? -9.379 -12.079 -2.260 1.00 87.38 92 ILE A C 1
ATOM 761 O O . ILE A 1 92 ? -10.376 -12.408 -1.611 1.00 87.38 92 ILE A O 1
ATOM 765 N N . PRO A 1 93 ? -8.248 -11.691 -1.634 1.00 84.06 93 PRO A N 1
ATOM 766 C CA . PRO A 1 93 ? -8.129 -11.642 -0.177 1.00 84.06 93 PRO A CA 1
ATOM 767 C C . PRO A 1 93 ? -9.076 -10.608 0.440 1.00 84.06 93 PRO A C 1
ATOM 769 O O . PRO A 1 93 ? -9.672 -10.886 1.481 1.00 84.06 93 PRO A O 1
ATOM 772 N N . SER A 1 94 ? -9.298 -9.471 -0.229 1.00 84.38 94 SER A N 1
ATOM 773 C CA . SER A 1 94 ? -10.245 -8.444 0.221 1.00 84.38 94 SER A CA 1
ATOM 774 C C . SER A 1 94 ? -11.666 -8.998 0.383 1.00 84.38 94 SER A C 1
ATOM 776 O O . SER A 1 94 ? -12.309 -8.762 1.409 1.00 84.38 94 SER A O 1
ATOM 778 N N . ILE A 1 95 ? -12.138 -9.829 -0.554 1.00 87.50 95 ILE A N 1
ATOM 779 C CA . ILE A 1 95 ? -13.451 -10.484 -0.461 1.00 87.50 95 ILE A CA 1
ATOM 780 C C . ILE A 1 95 ? -13.523 -11.386 0.778 1.00 87.50 95 ILE A C 1
ATOM 782 O O . ILE A 1 95 ? -14.471 -11.270 1.557 1.00 87.50 95 ILE A O 1
ATOM 786 N N . PHE A 1 96 ? -12.521 -12.237 1.018 1.00 88.38 96 PHE A N 1
ATOM 787 C CA . PHE A 1 96 ? -12.503 -13.113 2.198 1.00 88.38 96 PHE A CA 1
ATOM 788 C C . PHE A 1 96 ? -12.505 -12.320 3.509 1.00 88.38 96 PHE A C 1
ATOM 790 O O . PHE A 1 96 ? -13.278 -12.611 4.425 1.00 88.38 96 PHE A O 1
ATOM 797 N N . ILE A 1 97 ? -11.675 -11.283 3.576 1.00 84.88 97 ILE A N 1
ATOM 798 C CA . ILE A 1 97 ? -11.545 -10.403 4.735 1.00 84.88 97 ILE A CA 1
ATOM 799 C C . ILE A 1 97 ? -12.854 -9.632 4.980 1.00 84.88 97 ILE A C 1
ATOM 801 O O . ILE A 1 97 ? -13.290 -9.519 6.126 1.00 84.88 97 ILE A O 1
ATOM 805 N N . SER A 1 98 ? -13.539 -9.179 3.924 1.00 85.44 98 SER A N 1
ATOM 806 C CA . SER A 1 98 ? -14.818 -8.462 4.021 1.00 85.44 98 SER A CA 1
ATOM 807 C C . SER A 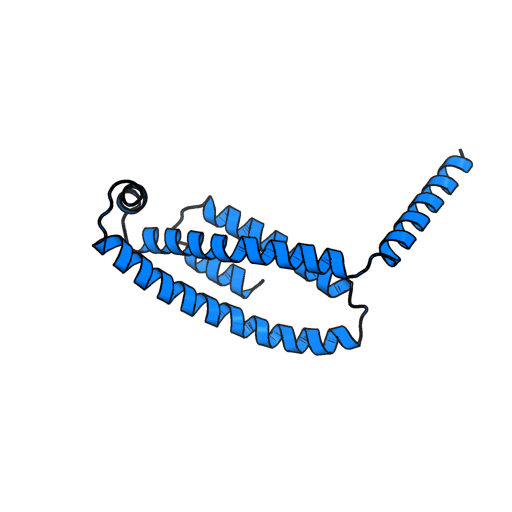1 98 ? -15.922 -9.296 4.680 1.00 85.44 98 SER A C 1
ATOM 809 O O . SER A 1 98 ? -16.689 -8.771 5.488 1.00 85.44 98 SER A O 1
ATOM 811 N N . ILE A 1 99 ? -15.964 -10.607 4.416 1.00 86.38 99 ILE A N 1
ATOM 812 C CA . ILE A 1 99 ? -16.939 -11.531 5.014 1.00 86.38 99 ILE A CA 1
ATOM 813 C C . ILE A 1 99 ? -16.669 -11.673 6.517 1.00 86.38 99 ILE A C 1
ATOM 815 O O . ILE A 1 99 ? -17.589 -11.574 7.335 1.00 86.38 99 ILE A O 1
ATOM 819 N N . ILE A 1 100 ? -15.399 -11.841 6.897 1.00 85.50 100 ILE A N 1
ATOM 820 C CA . ILE A 1 100 ? -14.982 -11.935 8.303 1.00 85.50 100 ILE A CA 1
ATOM 821 C C . ILE A 1 100 ? -15.318 -10.630 9.032 1.00 85.50 100 ILE A C 1
ATOM 823 O O . ILE A 1 100 ? -15.985 -10.661 10.069 1.00 85.50 100 ILE A O 1
ATOM 827 N N . TYR A 1 101 ? -14.946 -9.478 8.470 1.00 80.38 101 TYR A N 1
ATOM 828 C CA . TYR A 1 101 ? -15.254 -8.175 9.060 1.00 80.38 101 TYR A CA 1
ATOM 829 C C . TYR A 1 101 ? -16.752 -7.898 9.150 1.00 80.38 101 TYR A C 1
ATOM 831 O O . TYR A 1 101 ? -17.188 -7.342 10.156 1.00 80.38 101 TYR A O 1
ATOM 839 N N . GLY A 1 102 ? -17.550 -8.316 8.165 1.00 80.06 102 GLY A N 1
ATOM 840 C CA . GLY A 1 102 ? -19.006 -8.183 8.205 1.00 80.06 102 GLY A CA 1
ATOM 841 C C . GLY A 1 102 ? -19.611 -8.897 9.415 1.00 80.06 102 GLY A C 1
ATOM 842 O O . GLY A 1 102 ? -20.416 -8.319 10.144 1.00 80.06 102 GLY A O 1
ATOM 843 N N . THR A 1 103 ? -19.158 -10.121 9.701 1.00 80.75 103 THR A N 1
ATOM 844 C CA . THR A 1 103 ? -19.613 -10.865 10.890 1.00 80.75 103 THR A CA 1
ATOM 845 C C . THR A 1 103 ? -19.067 -10.295 12.203 1.00 80.75 103 THR A C 1
ATOM 847 O O . THR A 1 103 ? -19.762 -10.315 13.223 1.00 80.75 103 THR A O 1
ATOM 850 N N . TRP A 1 104 ? -17.847 -9.752 12.191 1.00 77.50 104 TRP A N 1
ATOM 851 C CA . TRP A 1 104 ? -17.190 -9.196 13.374 1.00 77.50 104 TRP A CA 1
ATOM 852 C C . TRP A 1 104 ? -17.759 -7.827 13.781 1.00 77.50 104 TRP A C 1
ATOM 854 O O . TRP A 1 104 ? -17.968 -7.567 14.970 1.00 77.50 104 TRP A O 1
ATOM 864 N N . SER A 1 105 ? -18.087 -6.987 12.798 1.00 74.25 105 SER A N 1
ATOM 865 C CA . SER A 1 105 ? -18.681 -5.655 12.973 1.00 74.25 105 SER A CA 1
ATOM 866 C C . SER A 1 105 ? -19.983 -5.696 13.780 1.00 74.25 105 SER A C 1
ATOM 868 O O . SER A 1 105 ? -20.247 -4.799 14.572 1.00 74.25 105 SER A O 1
ATOM 870 N N . ASN A 1 106 ? -20.760 -6.776 13.666 1.00 73.06 106 ASN A N 1
ATOM 871 C CA . ASN A 1 106 ? -22.013 -6.929 14.410 1.00 73.06 106 ASN A CA 1
ATOM 872 C C . ASN A 1 106 ? -21.819 -7.230 15.909 1.00 73.06 106 ASN A C 1
ATOM 874 O O . ASN A 1 106 ? -22.761 -7.070 16.682 1.00 73.06 106 ASN A O 1
ATOM 878 N N . LYS A 1 107 ? -20.632 -7.688 16.338 1.00 70.62 107 LYS A N 1
ATOM 879 C CA . LYS A 1 107 ? -20.358 -8.088 17.734 1.00 70.62 107 LYS A CA 1
ATOM 880 C C . LYS A 1 107 ? -19.515 -7.086 18.523 1.00 70.62 107 LYS A C 1
ATOM 882 O O . LYS A 1 107 ? -19.615 -7.061 19.747 1.00 70.62 107 LYS A O 1
ATOM 887 N N . TYR A 1 108 ? -18.675 -6.293 17.861 1.00 69.56 108 TYR A N 1
ATOM 888 C CA . TYR A 1 108 ? -17.748 -5.358 18.506 1.00 69.56 108 TYR A CA 1
ATOM 889 C C . TYR A 1 108 ? -18.027 -3.915 18.089 1.00 69.56 108 TYR A C 1
ATOM 891 O O . TYR A 1 108 ? -18.513 -3.646 16.997 1.00 69.56 108 TYR A O 1
ATOM 899 N N . SER A 1 109 ? -17.689 -2.960 18.956 1.00 64.56 109 SER A N 1
ATOM 900 C CA . SER A 1 109 ? -17.824 -1.537 18.655 1.00 64.56 109 SER A CA 1
ATOM 901 C C . SER A 1 109 ? -17.002 -1.158 17.410 1.00 64.56 109 SER A C 1
ATOM 903 O O . SER A 1 109 ? -15.780 -1.305 17.388 1.00 64.56 109 SER A O 1
ATOM 905 N N . HIS A 1 110 ? -17.678 -0.621 16.384 1.00 68.88 110 HIS A N 1
ATOM 906 C CA . HIS A 1 110 ? -17.158 -0.326 15.033 1.00 68.88 110 HIS A CA 1
ATOM 907 C C . HIS A 1 110 ? -15.888 0.549 14.967 1.00 68.88 110 HIS A C 1
ATOM 909 O O . HIS A 1 110 ? -15.278 0.686 13.913 1.00 68.88 110 HIS A O 1
ATOM 915 N N . LYS A 1 111 ? -15.461 1.138 16.089 1.00 68.94 111 LYS A N 1
ATOM 916 C CA . LYS A 1 111 ? -14.288 2.019 16.177 1.00 68.94 111 LYS A CA 1
ATOM 917 C C . LYS A 1 111 ? -12.955 1.261 16.083 1.00 68.94 111 LYS A C 1
ATOM 919 O O . LYS A 1 111 ? -11.983 1.808 15.574 1.00 68.94 111 LYS A O 1
ATOM 924 N N . ILE A 1 112 ? -12.904 0.012 16.551 1.00 73.00 112 ILE A N 1
ATOM 925 C CA . ILE A 1 112 ? -11.686 -0.819 16.562 1.00 73.00 112 ILE A CA 1
ATOM 926 C C . ILE A 1 112 ? -11.199 -1.175 15.144 1.00 73.00 112 ILE A C 1
ATOM 928 O O . ILE A 1 112 ? -10.033 -0.903 14.851 1.00 73.00 112 ILE A O 1
ATOM 932 N N . PRO A 1 113 ? -12.039 -1.724 14.240 1.00 75.00 113 PRO A N 1
ATOM 933 C CA . PRO A 1 113 ? -11.577 -2.094 12.900 1.00 75.00 113 PRO A CA 1
ATOM 934 C C . PRO A 1 113 ? -11.083 -0.888 12.092 1.00 75.00 113 PRO A C 1
ATOM 936 O O . PRO A 1 113 ? -10.131 -1.007 11.332 1.00 75.00 113 PRO A O 1
ATOM 939 N N . MET A 1 114 ? -11.650 0.300 12.298 1.00 75.56 114 MET A N 1
ATOM 940 C CA . MET A 1 114 ? -11.259 1.492 11.536 1.00 75.56 114 MET A CA 1
ATOM 941 C C . MET A 1 114 ? -9.870 2.000 11.899 1.00 75.56 114 MET A C 1
ATOM 943 O O . MET A 1 114 ? -9.116 2.417 11.024 1.00 75.56 114 MET A O 1
ATOM 947 N N . ILE A 1 115 ? -9.505 1.952 13.180 1.00 78.69 115 ILE A N 1
ATOM 948 C CA . ILE A 1 115 ? -8.151 2.315 13.611 1.00 78.69 115 ILE A CA 1
ATOM 949 C C . ILE A 1 115 ? -7.149 1.287 13.078 1.00 78.69 115 ILE A C 1
ATOM 951 O O . ILE A 1 115 ? -6.082 1.667 12.600 1.00 78.69 115 ILE A O 1
ATOM 955 N N . LEU A 1 116 ? -7.514 0.001 13.102 1.00 81.62 116 LEU A N 1
ATOM 956 C CA . LEU A 1 116 ? -6.672 -1.081 12.596 1.00 81.62 116 LEU A CA 1
ATOM 957 C C . LEU A 1 116 ? -6.367 -0.916 11.099 1.00 81.62 116 LEU A C 1
ATOM 959 O O . LEU A 1 116 ? -5.209 -1.009 10.697 1.00 81.62 116 LEU A O 1
ATOM 963 N N . VAL A 1 117 ? -7.384 -0.598 10.293 1.00 80.88 117 VAL A N 1
ATOM 964 C CA . VAL A 1 117 ? -7.236 -0.372 8.848 1.00 80.88 117 VAL A CA 1
ATOM 965 C C . VAL A 1 117 ? -6.337 0.834 8.558 1.00 80.88 117 VAL A C 1
ATOM 967 O O . VAL A 1 117 ? -5.445 0.743 7.721 1.00 80.88 117 VAL A O 1
ATOM 970 N N . ASN A 1 118 ? -6.491 1.941 9.293 1.00 81.56 118 ASN A N 1
ATOM 971 C CA . ASN A 1 118 ? -5.624 3.110 9.114 1.00 81.56 118 ASN A CA 1
ATOM 972 C C . ASN A 1 118 ? -4.148 2.804 9.429 1.00 81.56 118 ASN A C 1
ATOM 974 O O . ASN A 1 118 ? -3.262 3.251 8.702 1.00 81.56 118 ASN A O 1
ATOM 978 N N . ILE A 1 119 ? -3.869 2.016 10.474 1.00 85.06 119 ILE A N 1
ATOM 979 C CA . ILE A 1 119 ? -2.498 1.587 10.801 1.00 85.06 119 ILE A CA 1
ATOM 980 C C . ILE A 1 119 ? -1.922 0.706 9.684 1.00 85.06 119 ILE A C 1
ATOM 982 O O . ILE A 1 119 ? -0.773 0.904 9.289 1.00 85.06 119 ILE A O 1
ATOM 986 N N . GLY A 1 120 ? -2.722 -0.217 9.140 1.00 82.75 120 GLY A N 1
ATOM 987 C CA . GLY A 1 120 ? -2.329 -1.051 8.001 1.00 82.75 120 GLY A CA 1
ATOM 988 C C . GLY A 1 120 ? -1.971 -0.226 6.762 1.00 82.75 120 GLY A C 1
ATOM 989 O O . GLY A 1 120 ? -0.915 -0.436 6.170 1.00 82.75 120 GLY A O 1
ATOM 990 N N . CYS A 1 121 ? -2.778 0.783 6.423 1.00 81.31 121 CYS A N 1
ATOM 991 C CA . CYS A 1 121 ? -2.493 1.678 5.298 1.00 81.31 121 CYS A CA 1
ATOM 992 C C . CYS A 1 121 ? -1.193 2.475 5.481 1.00 81.31 121 CYS A C 1
ATOM 994 O O . CYS A 1 121 ? -0.414 2.618 4.538 1.00 81.31 121 CYS A O 1
ATOM 996 N N . ILE A 1 122 ? -0.919 2.971 6.691 1.00 84.88 122 ILE A N 1
ATOM 997 C CA . ILE A 1 122 ? 0.336 3.683 6.978 1.00 84.88 122 ILE A CA 1
ATOM 998 C C . ILE A 1 122 ? 1.530 2.736 6.820 1.00 84.88 122 ILE A C 1
ATOM 1000 O O . ILE A 1 122 ? 2.546 3.106 6.238 1.00 84.88 122 ILE A O 1
ATOM 1004 N N . LEU A 1 123 ? 1.410 1.495 7.291 1.00 85.62 123 LEU A N 1
ATOM 1005 C CA . LEU A 1 123 ? 2.484 0.518 7.160 1.00 85.62 123 LEU A CA 1
ATOM 1006 C C . LEU A 1 123 ? 2.735 0.134 5.692 1.00 85.62 123 LEU A C 1
ATOM 1008 O O . LEU A 1 123 ? 3.888 0.111 5.265 1.00 85.62 123 LEU A O 1
ATOM 1012 N N . SER A 1 124 ? 1.674 -0.085 4.910 1.00 81.81 124 SER A N 1
ATOM 1013 C CA . SER A 1 124 ? 1.772 -0.398 3.478 1.00 81.81 124 SER A CA 1
ATOM 1014 C C . SER A 1 124 ? 2.427 0.739 2.682 1.00 81.81 124 SER A C 1
ATOM 1016 O O . SER A 1 124 ? 3.368 0.512 1.921 1.00 81.81 124 SER A O 1
ATOM 1018 N N . THR A 1 125 ? 2.035 1.993 2.936 1.00 81.69 125 THR A N 1
ATOM 1019 C CA . THR A 1 125 ? 2.645 3.156 2.263 1.00 81.69 125 THR A CA 1
ATOM 1020 C C . THR A 1 125 ? 4.129 3.322 2.599 1.00 81.69 125 THR A C 1
ATOM 1022 O O . THR A 1 125 ? 4.921 3.645 1.714 1.00 81.69 125 THR A O 1
ATOM 1025 N N . ILE A 1 126 ? 4.544 3.039 3.840 1.00 84.88 126 ILE A N 1
ATOM 1026 C CA . ILE A 1 126 ? 5.965 3.021 4.223 1.00 84.88 126 ILE A CA 1
ATOM 1027 C C . ILE A 1 126 ? 6.724 1.957 3.423 1.00 84.88 126 ILE A C 1
ATOM 1029 O O . ILE A 1 126 ? 7.796 2.247 2.890 1.00 84.88 126 ILE A O 1
ATOM 1033 N N . VAL A 1 127 ? 6.176 0.745 3.299 1.00 82.75 127 VAL A N 1
ATOM 1034 C CA . VAL A 1 127 ? 6.792 -0.337 2.514 1.00 82.75 127 VAL A CA 1
ATOM 1035 C C . VAL A 1 127 ? 6.917 0.058 1.040 1.00 82.75 127 VAL A C 1
ATOM 1037 O O . VAL A 1 127 ? 8.008 -0.057 0.478 1.00 82.75 127 VAL A O 1
ATOM 1040 N N . ASN A 1 128 ? 5.864 0.605 0.428 1.00 78.25 128 ASN A N 1
ATOM 1041 C CA . ASN A 1 128 ? 5.898 1.065 -0.966 1.00 78.25 128 ASN A CA 1
ATOM 1042 C C . ASN A 1 128 ? 6.936 2.181 -1.177 1.00 78.25 128 ASN A C 1
ATOM 1044 O O . ASN A 1 128 ? 7.655 2.183 -2.180 1.00 78.25 128 ASN A O 1
ATOM 1048 N N . LEU A 1 129 ? 7.092 3.086 -0.205 1.00 83.00 129 LEU A N 1
ATOM 1049 C CA . LEU A 1 129 ? 8.116 4.131 -0.230 1.00 83.00 129 LEU A CA 1
ATOM 1050 C C . LEU A 1 129 ? 9.530 3.532 -0.177 1.00 83.00 129 LEU A C 1
ATOM 1052 O O . LEU A 1 129 ? 10.387 3.910 -0.980 1.00 83.00 129 LEU A O 1
ATOM 1056 N N . PHE A 1 130 ? 9.772 2.552 0.698 1.00 83.31 130 PHE A N 1
ATOM 1057 C CA . PHE A 1 130 ? 11.043 1.822 0.734 1.00 83.31 130 PHE A CA 1
ATOM 1058 C C . PHE A 1 130 ? 11.347 1.141 -0.606 1.00 83.31 130 PHE A C 1
ATOM 1060 O O . PHE A 1 130 ? 12.462 1.272 -1.115 1.00 83.31 130 PHE A O 1
ATOM 1067 N N . ILE A 1 131 ? 10.363 0.479 -1.221 1.00 77.25 131 ILE A N 1
ATOM 1068 C CA . ILE A 1 131 ? 10.514 -0.155 -2.539 1.00 77.25 131 ILE A CA 1
ATOM 1069 C C . ILE A 1 131 ? 10.850 0.890 -3.613 1.00 77.25 131 ILE A C 1
ATOM 1071 O O . ILE A 1 131 ? 11.712 0.653 -4.457 1.00 77.25 131 ILE A O 1
ATOM 1075 N N . SER A 1 132 ? 10.223 2.069 -3.571 1.00 77.19 132 SER A N 1
ATOM 1076 C CA . SER A 1 132 ? 10.509 3.146 -4.523 1.00 77.19 132 SER A CA 1
ATOM 1077 C C . SER A 1 132 ? 11.948 3.667 -4.428 1.00 77.19 132 SER A C 1
ATOM 1079 O O . SER A 1 132 ? 12.505 4.084 -5.445 1.00 77.19 132 SER A O 1
ATOM 1081 N N . ILE A 1 133 ? 12.550 3.677 -3.236 1.00 78.75 133 ILE A N 1
ATOM 1082 C CA . ILE A 1 133 ? 13.949 4.090 -3.042 1.00 78.75 133 ILE A CA 1
ATOM 1083 C C . ILE A 1 133 ? 14.902 2.987 -3.524 1.00 78.75 133 ILE A C 1
ATOM 1085 O O . ILE A 1 133 ? 15.894 3.262 -4.204 1.00 78.75 133 ILE A O 1
ATOM 1089 N N . PHE A 1 134 ? 14.599 1.726 -3.210 1.00 74.12 134 PHE A N 1
ATOM 1090 C CA . PHE A 1 134 ? 15.422 0.578 -3.580 1.00 74.12 134 PHE A CA 1
ATOM 1091 C C . PHE A 1 134 ? 15.038 0.033 -4.960 1.00 74.12 134 PHE A C 1
ATOM 1093 O O . PHE A 1 134 ? 14.293 -0.934 -5.100 1.00 74.12 134 PHE A O 1
ATOM 1100 N N . LYS A 1 135 ? 15.629 0.623 -6.003 1.00 66.50 135 LYS A N 1
ATOM 1101 C CA . LYS A 1 135 ? 15.493 0.222 -7.415 1.00 66.50 135 LYS A CA 1
ATOM 1102 C C . LYS A 1 135 ? 16.227 -1.097 -7.728 1.00 66.50 135 LYS A C 1
ATOM 1104 O O . LYS A 1 135 ? 17.164 -1.130 -8.522 1.00 66.50 135 LYS A O 1
ATOM 1109 N N . SER A 1 136 ? 15.842 -2.184 -7.065 1.00 60.31 136 SER A N 1
ATOM 1110 C CA . SER A 1 136 ? 16.354 -3.537 -7.309 1.00 60.31 136 SER A CA 1
ATOM 1111 C C . SER A 1 136 ? 15.358 -4.356 -8.139 1.00 60.31 136 SER A C 1
ATOM 1113 O O . SER A 1 136 ? 14.152 -4.133 -8.063 1.00 60.31 136 SER A O 1
ATOM 1115 N N . ASN A 1 137 ? 15.827 -5.334 -8.922 1.00 57.47 137 ASN A N 1
ATOM 1116 C CA . ASN A 1 137 ? 14.947 -6.195 -9.735 1.00 57.47 137 ASN A CA 1
ATOM 1117 C C . ASN A 1 137 ? 13.994 -7.078 -8.898 1.00 57.47 137 ASN A C 1
ATOM 1119 O O . ASN A 1 137 ? 13.006 -7.571 -9.434 1.00 57.47 137 ASN A O 1
ATOM 1123 N N . LEU A 1 138 ? 14.253 -7.238 -7.592 1.00 58.56 138 LEU A N 1
ATOM 1124 C CA . LEU A 1 138 ? 13.378 -7.941 -6.642 1.00 58.56 138 LEU A CA 1
ATOM 1125 C C . LEU A 1 138 ? 12.160 -7.105 -6.187 1.00 58.56 138 LEU A C 1
ATOM 1127 O O . LEU A 1 138 ? 11.299 -7.610 -5.472 1.00 58.56 138 LEU A O 1
ATOM 1131 N N . SER A 1 139 ? 12.082 -5.828 -6.579 1.00 64.94 139 SER A N 1
ATOM 1132 C CA . SER A 1 139 ? 11.065 -4.869 -6.112 1.00 64.94 139 SER A CA 1
ATOM 1133 C C . SER A 1 139 ? 9.626 -5.245 -6.471 1.00 64.94 139 SER A C 1
ATOM 1135 O O . SER A 1 139 ? 8.723 -5.000 -5.676 1.00 64.94 139 SER A O 1
ATOM 1137 N N . ILE A 1 140 ? 9.412 -5.876 -7.629 1.00 66.12 140 ILE A N 1
ATOM 1138 C CA . ILE A 1 140 ? 8.064 -6.176 -8.129 1.00 66.12 140 ILE A CA 1
ATOM 1139 C C . ILE A 1 140 ? 7.415 -7.284 -7.296 1.00 66.12 140 ILE A C 1
ATOM 1141 O O . ILE A 1 140 ? 6.285 -7.133 -6.852 1.00 66.12 140 ILE A O 1
ATOM 1145 N N . GLU A 1 141 ? 8.127 -8.378 -7.017 1.00 70.62 141 GLU A N 1
ATOM 1146 C CA . GLU A 1 141 ? 7.575 -9.491 -6.227 1.00 70.62 141 GLU A CA 1
ATOM 1147 C C . GLU A 1 141 ? 7.260 -9.068 -4.788 1.00 70.62 141 GLU A C 1
ATOM 1149 O O . GLU A 1 141 ? 6.214 -9.425 -4.253 1.00 70.62 141 GLU A O 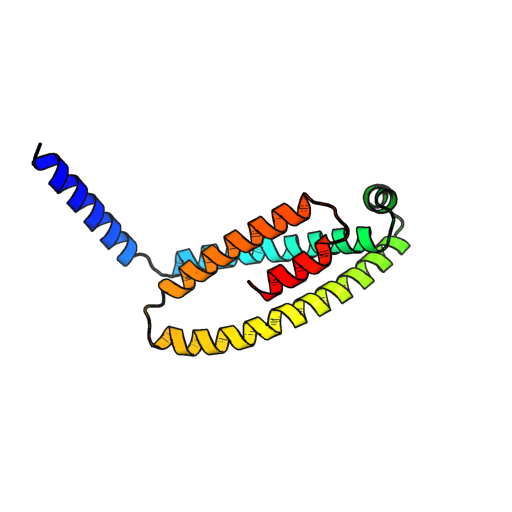1
ATOM 1154 N N . ILE A 1 142 ? 8.118 -8.236 -4.189 1.00 70.19 142 ILE A N 1
ATOM 1155 C CA . ILE A 1 142 ? 7.904 -7.681 -2.845 1.00 70.19 142 ILE A CA 1
ATOM 1156 C C . ILE A 1 142 ? 6.699 -6.732 -2.837 1.00 70.19 142 ILE A C 1
ATOM 1158 O O . ILE A 1 142 ? 5.913 -6.758 -1.892 1.00 70.19 142 ILE A O 1
ATOM 1162 N N . PHE A 1 143 ? 6.508 -5.942 -3.896 1.00 72.12 143 PHE A N 1
ATOM 1163 C CA . PHE A 1 143 ? 5.326 -5.098 -4.054 1.00 72.12 143 PHE A CA 1
ATOM 1164 C C . PHE A 1 143 ? 4.041 -5.938 -4.138 1.00 72.12 143 PHE A C 1
ATOM 1166 O O . PHE A 1 143 ? 3.078 -5.661 -3.425 1.00 72.12 143 PHE A O 1
ATOM 1173 N N . PHE A 1 144 ? 4.027 -7.009 -4.937 1.00 71.38 144 PHE A N 1
ATOM 1174 C CA . PHE A 1 144 ? 2.877 -7.918 -5.011 1.00 71.38 144 PHE A CA 1
ATOM 1175 C C . PHE A 1 144 ? 2.599 -8.621 -3.673 1.00 71.38 144 PHE A C 1
ATOM 1177 O O . PHE A 1 144 ? 1.444 -8.715 -3.272 1.00 71.38 144 PHE A O 1
ATOM 1184 N N . LEU A 1 145 ? 3.633 -9.075 -2.957 1.00 75.00 145 LEU A N 1
ATOM 1185 C CA . LEU A 1 145 ? 3.480 -9.715 -1.644 1.00 75.00 145 LEU A CA 1
ATOM 1186 C C . LEU A 1 145 ? 2.973 -8.743 -0.572 1.00 75.00 145 LEU A C 1
ATOM 1188 O O . LEU A 1 145 ? 2.114 -9.115 0.224 1.00 75.00 145 LEU A O 1
ATOM 1192 N N . SER A 1 146 ? 3.466 -7.502 -0.563 1.00 71.75 146 SER A N 1
ATOM 1193 C CA . SER A 1 146 ? 3.032 -6.469 0.386 1.00 71.75 146 SER A CA 1
ATOM 1194 C C . SER A 1 146 ? 1.534 -6.193 0.263 1.00 71.75 146 SER A C 1
ATOM 1196 O O . SER A 1 146 ? 0.823 -6.193 1.262 1.00 71.75 146 SER A O 1
ATOM 1198 N N . ASN A 1 147 ? 1.044 -6.054 -0.969 1.00 71.62 147 ASN A N 1
ATOM 1199 C CA . ASN A 1 147 ? -0.372 -5.810 -1.252 1.00 71.62 147 ASN A CA 1
ATOM 1200 C C . ASN A 1 147 ? -1.254 -7.068 -1.144 1.00 71.62 147 ASN A C 1
ATOM 1202 O O . ASN A 1 147 ? -2.472 -6.979 -1.216 1.00 71.62 147 ASN A O 1
ATOM 1206 N N . LEU A 1 148 ? -0.662 -8.255 -0.987 1.00 70.50 148 LEU A N 1
ATOM 1207 C CA . LEU A 1 148 ? -1.403 -9.478 -0.669 1.00 70.50 148 LEU A CA 1
ATOM 1208 C C . LEU A 1 148 ? -1.645 -9.597 0.845 1.00 70.50 148 LEU A C 1
ATOM 1210 O O . LEU A 1 148 ? -2.658 -10.153 1.265 1.00 70.50 148 LEU A O 1
ATOM 1214 N N . ILE A 1 149 ? -0.716 -9.081 1.660 1.00 66.81 149 ILE A N 1
ATOM 1215 C CA . ILE A 1 149 ? -0.787 -9.109 3.128 1.00 66.81 149 ILE A CA 1
ATOM 1216 C C . ILE A 1 149 ? -1.653 -7.973 3.708 1.00 66.81 149 ILE A C 1
ATOM 1218 O O . ILE A 1 149 ? -2.274 -8.188 4.752 1.00 66.81 149 ILE A O 1
ATOM 1222 N N . PHE A 1 150 ? -1.671 -6.790 3.082 1.00 58.84 150 PHE A N 1
ATOM 1223 C CA . PHE A 1 150 ? -2.352 -5.580 3.574 1.00 58.84 150 PHE A CA 1
ATOM 1224 C C . PHE A 1 150 ? -3.495 -5.141 2.659 1.00 58.84 150 PHE A C 1
ATOM 1226 O O . PHE A 1 150 ? -4.556 -4.771 3.213 1.00 58.84 150 PHE A O 1
#